Protein AF-A0A8J7DK62-F1 (afdb_monomer_lite)

Secondary structure (DSSP, 8-state):
---TTS------TT-S-----TT-------TT----SS-HHHHHHHTT--TTT---SSEEEEE-S-HHHHHT---SS--HHHHHHHHHT-SEEEEEHHHHHHHHTT-SSSS------TTS--

Radius of gyration: 23.81 Å; chains: 1; bounding box: 61×46×56 Å

Foldseek 3Di:
DDDDPDDDPDDDDCPDPPDDDPPPPPDPPCPPPVPVVDPPVRVVVVVQAAPPPRDNPAKDKQFDDDLVLLVPDPDPDRQPVSVVCNVVVDRIGIHHPVVSVCVVQVNRPDDDPPPPPPVVPD

Structure (mmCIF, N/CA/C/O backbone):
data_AF-A0A8J7DK62-F1
#
_entry.id   AF-A0A8J7DK62-F1
#
loop_
_atom_site.group_PDB
_atom_site.id
_atom_site.type_symbol
_atom_site.label_atom_id
_atom_site.label_alt_id
_atom_site.label_comp_id
_atom_site.label_asym_id
_atom_site.label_entity_id
_atom_site.label_seq_id
_atom_site.pdbx_PDB_ins_code
_atom_site.Cartn_x
_atom_site.Cartn_y
_atom_site.Cartn_z
_atom_site.occupancy
_atom_site.B_iso_or_equiv
_atom_site.auth_seq_id
_atom_site.auth_comp_id
_atom_site.auth_asym_id
_atom_site.auth_atom_id
_atom_site.pdbx_PDB_model_num
ATOM 1 N N . MET A 1 1 ? 39.352 14.414 -15.076 1.00 48.38 1 MET A N 1
ATOM 2 C CA . MET A 1 1 ? 39.747 14.546 -13.660 1.00 48.38 1 MET A CA 1
ATOM 3 C C . MET A 1 1 ? 40.348 13.211 -13.277 1.00 48.38 1 MET A C 1
ATOM 5 O O . MET A 1 1 ? 39.612 12.240 -13.131 1.00 48.38 1 MET A O 1
ATOM 9 N N . GLU A 1 2 ? 41.671 13.121 -13.336 1.00 58.59 2 GLU A N 1
ATOM 10 C CA . GLU A 1 2 ? 42.403 11.873 -13.106 1.00 58.59 2 GLU A CA 1
ATOM 11 C C . GLU A 1 2 ? 42.496 11.612 -11.595 1.00 58.59 2 GLU A C 1
ATOM 13 O O . GLU A 1 2 ? 42.494 12.555 -10.805 1.00 58.59 2 GLU A O 1
ATOM 18 N N . ARG A 1 3 ? 42.431 10.338 -11.191 1.00 61.44 3 ARG A N 1
ATOM 19 C CA . ARG A 1 3 ? 42.473 9.907 -9.785 1.00 61.44 3 ARG A CA 1
ATOM 20 C C . ARG A 1 3 ? 43.847 9.289 -9.539 1.00 61.44 3 ARG A C 1
ATOM 22 O O . ARG A 1 3 ? 44.156 8.298 -10.192 1.00 61.44 3 ARG A O 1
ATOM 29 N N . ASP A 1 4 ? 44.606 9.838 -8.595 1.00 61.06 4 ASP A N 1
ATOM 30 C CA . ASP A 1 4 ? 46.057 9.618 -8.472 1.00 61.06 4 ASP A CA 1
ATOM 31 C C . ASP A 1 4 ? 46.524 8.194 -8.111 1.00 61.06 4 ASP A C 1
ATOM 33 O O . ASP A 1 4 ? 47.703 7.910 -8.255 1.00 61.06 4 ASP A O 1
ATOM 37 N N . ASP A 1 5 ? 45.641 7.252 -7.754 1.00 66.25 5 ASP A N 1
ATOM 38 C CA . ASP A 1 5 ? 46.073 5.910 -7.308 1.00 66.25 5 ASP A CA 1
ATOM 39 C C . ASP A 1 5 ? 45.270 4.734 -7.895 1.00 66.25 5 ASP A C 1
ATOM 41 O O . ASP A 1 5 ? 45.400 3.593 -7.452 1.00 66.25 5 ASP A O 1
ATOM 45 N N . ASN A 1 6 ? 44.397 4.967 -8.883 1.00 70.06 6 ASN A N 1
ATOM 46 C CA . ASN A 1 6 ? 43.587 3.899 -9.483 1.00 70.06 6 ASN A CA 1
ATOM 47 C C . ASN A 1 6 ? 43.574 3.973 -11.006 1.00 70.06 6 ASN A C 1
ATOM 49 O O . ASN A 1 6 ? 43.541 5.056 -11.586 1.00 70.06 6 ASN A O 1
ATOM 53 N N . LYS A 1 7 ? 43.529 2.798 -11.656 1.00 72.31 7 LYS A N 1
ATOM 54 C CA . LYS A 1 7 ? 43.403 2.698 -13.117 1.00 72.31 7 LYS A CA 1
ATOM 55 C C . LYS A 1 7 ? 42.241 3.585 -13.596 1.00 72.31 7 LYS A C 1
ATOM 57 O O . LYS A 1 7 ? 41.164 3.535 -12.989 1.00 72.31 7 LYS A O 1
ATOM 62 N N . PRO A 1 8 ? 42.433 4.381 -14.662 1.00 75.38 8 PRO A N 1
ATOM 63 C CA . PRO A 1 8 ? 41.403 5.288 -15.142 1.00 75.38 8 PRO A CA 1
ATOM 64 C C . PRO A 1 8 ? 40.142 4.509 -15.536 1.00 75.38 8 PRO A C 1
ATOM 66 O O . PRO A 1 8 ? 40.214 3.437 -16.138 1.00 75.38 8 PRO A O 1
ATOM 69 N N . LEU A 1 9 ? 38.973 5.056 -15.193 1.00 74.81 9 LEU A N 1
ATOM 70 C CA . LEU A 1 9 ? 37.678 4.526 -15.619 1.00 74.81 9 LEU A CA 1
ATOM 71 C C . LEU A 1 9 ? 37.495 4.824 -17.110 1.00 74.81 9 LEU A C 1
ATOM 73 O O . LEU A 1 9 ? 36.984 5.876 -17.490 1.00 74.81 9 LEU A O 1
ATOM 77 N N . VAL A 1 10 ? 37.944 3.898 -17.953 1.00 73.62 10 VAL A N 1
ATOM 78 C CA . VAL A 1 10 ? 37.752 3.962 -19.403 1.00 73.62 10 VAL A CA 1
ATOM 79 C C . VAL A 1 10 ? 36.421 3.297 -19.743 1.00 73.62 10 VAL A C 1
ATOM 81 O O . VAL A 1 10 ? 36.217 2.117 -19.466 1.00 73.62 10 VAL A O 1
ATOM 84 N N . THR A 1 11 ? 35.503 4.053 -20.345 1.00 59.56 11 THR A N 1
ATOM 85 C CA . THR A 1 11 ? 34.308 3.498 -20.990 1.00 59.56 11 THR A CA 1
ATOM 86 C C . THR A 1 11 ? 34.536 3.471 -22.498 1.00 59.56 11 THR A C 1
ATOM 88 O O . THR A 1 11 ? 34.890 4.485 -23.098 1.00 59.56 11 THR A O 1
ATOM 91 N N . HIS A 1 12 ? 34.375 2.305 -23.122 1.00 65.75 12 HIS A N 1
ATOM 92 C CA . HIS A 1 12 ? 34.473 2.166 -24.573 1.00 65.75 12 HIS A CA 1
ATOM 93 C C . HIS A 1 12 ? 33.089 2.367 -25.192 1.00 65.75 12 HIS A C 1
ATOM 95 O O . HIS A 1 12 ? 32.261 1.456 -25.208 1.00 65.75 12 HIS A O 1
ATOM 101 N N . PHE A 1 13 ? 32.837 3.554 -25.742 1.00 59.03 13 PHE A N 1
ATOM 102 C CA . PHE A 1 13 ? 31.697 3.748 -26.633 1.00 59.03 13 PHE A CA 1
ATOM 103 C C . PHE A 1 13 ? 31.983 3.039 -27.964 1.00 59.03 13 PHE A C 1
ATOM 105 O O . PHE A 1 13 ? 32.975 3.331 -28.623 1.00 59.03 13 PHE A O 1
ATOM 112 N N . GLY A 1 14 ? 31.134 2.079 -28.343 1.00 63.97 14 GLY A N 1
ATOM 113 C CA . GLY A 1 14 ? 31.280 1.326 -29.597 1.00 63.97 14 GLY A CA 1
ATOM 114 C C . GLY A 1 14 ? 32.165 0.073 -29.527 1.00 63.97 14 GLY A C 1
ATOM 115 O O . GLY A 1 14 ? 32.486 -0.489 -30.569 1.00 63.97 14 GLY A O 1
ATOM 116 N N . GLY A 1 15 ? 32.531 -0.404 -28.328 1.00 61.12 15 GLY A N 1
ATOM 117 C CA . GLY A 1 15 ? 33.340 -1.626 -28.154 1.00 61.12 15 GLY A CA 1
ATOM 118 C C . GLY A 1 15 ? 32.661 -2.922 -28.626 1.00 61.12 15 GLY A C 1
ATOM 119 O O . GLY A 1 15 ? 33.332 -3.916 -28.885 1.00 61.12 15 GLY A O 1
ATOM 120 N N . VAL A 1 16 ? 31.337 -2.907 -28.792 1.00 61.94 16 VAL A N 1
ATOM 121 C CA . VAL A 1 16 ? 30.593 -3.981 -29.454 1.00 61.94 16 VAL A CA 1
ATOM 122 C C . VAL A 1 16 ? 30.303 -3.524 -30.877 1.00 61.94 16 VAL A C 1
ATOM 124 O O . VAL A 1 16 ? 29.382 -2.741 -31.109 1.00 61.94 16 VAL A O 1
ATOM 127 N N . CYS A 1 17 ? 31.087 -3.995 -31.847 1.00 58.44 17 CYS A N 1
ATOM 128 C CA . CYS A 1 17 ? 30.740 -3.800 -33.249 1.00 58.44 17 CYS A CA 1
ATOM 129 C C . CYS A 1 17 ? 29.416 -4.525 -33.521 1.00 58.44 17 CYS A C 1
ATOM 131 O O . CYS A 1 17 ? 29.384 -5.756 -33.556 1.00 58.44 17 CYS A O 1
ATOM 133 N N . LEU A 1 18 ? 28.331 -3.775 -33.734 1.00 67.56 18 LEU A N 1
ATOM 134 C CA . LEU A 1 18 ? 27.043 -4.298 -34.196 1.00 67.56 18 LEU A CA 1
ATOM 135 C C . LEU A 1 18 ? 27.176 -4.737 -35.661 1.00 67.56 18 LEU A C 1
ATOM 137 O O . LEU A 1 18 ? 26.673 -4.095 -36.581 1.00 67.56 18 LEU A O 1
ATOM 141 N N . ARG A 1 19 ? 27.928 -5.812 -35.902 1.00 68.69 19 ARG A N 1
ATOM 142 C CA . ARG A 1 19 ? 28.037 -6.427 -37.221 1.00 68.69 19 ARG A CA 1
ATOM 143 C C . ARG A 1 19 ? 26.750 -7.215 -37.441 1.00 68.69 19 ARG A C 1
ATOM 145 O O . ARG A 1 19 ? 26.470 -8.158 -36.704 1.00 68.69 19 ARG A O 1
ATOM 152 N N . TRP A 1 20 ? 25.947 -6.797 -38.413 1.00 70.56 20 TRP A N 1
ATOM 153 C CA . TRP A 1 20 ? 24.676 -7.451 -38.707 1.00 70.56 20 TRP A CA 1
ATOM 154 C C . TRP A 1 20 ? 24.919 -8.908 -39.117 1.00 70.56 20 TRP A C 1
ATOM 156 O O . TRP A 1 20 ? 25.523 -9.182 -40.154 1.00 70.56 20 TRP A O 1
ATOM 166 N N . ASN A 1 21 ? 24.477 -9.846 -38.278 1.00 74.00 21 ASN A N 1
ATOM 167 C CA . ASN A 1 21 ? 24.540 -11.269 -38.570 1.00 74.00 21 ASN A CA 1
ATOM 168 C C . ASN A 1 21 ? 23.186 -11.717 -39.125 1.00 74.00 21 ASN A C 1
ATOM 170 O O . ASN A 1 21 ? 22.252 -11.967 -38.367 1.00 74.00 21 ASN A O 1
ATOM 174 N N . LYS A 1 22 ? 23.095 -11.833 -40.454 1.00 75.75 22 LYS A N 1
ATOM 175 C CA . LYS A 1 22 ? 21.887 -12.272 -41.175 1.00 75.75 22 LYS A CA 1
ATOM 176 C C . LYS A 1 22 ? 21.366 -13.645 -40.715 1.00 75.75 22 LYS A C 1
ATOM 178 O O . LYS A 1 22 ? 20.202 -13.957 -40.933 1.00 75.75 22 LYS A O 1
ATOM 183 N N . TRP A 1 23 ? 22.222 -14.449 -40.084 1.00 78.25 23 TRP A N 1
ATOM 184 C CA . TRP A 1 23 ? 21.943 -15.827 -39.677 1.00 78.25 23 TRP A CA 1
ATOM 185 C C . TRP A 1 23 ? 21.759 -15.990 -38.168 1.00 78.25 23 TRP A C 1
ATOM 187 O O . TRP A 1 23 ? 21.683 -17.122 -37.685 1.00 78.25 23 TRP A O 1
ATOM 197 N N . VAL A 1 24 ? 21.704 -14.890 -37.405 1.00 78.19 24 VAL A N 1
ATOM 198 C CA . VAL A 1 24 ? 21.269 -14.961 -36.007 1.00 78.19 24 VAL A CA 1
ATOM 199 C C . VAL A 1 24 ? 19.859 -15.542 -35.999 1.00 78.19 24 VAL A C 1
ATOM 201 O O . VAL A 1 24 ? 18.930 -14.971 -36.568 1.00 78.19 24 VAL A O 1
ATOM 204 N N . LYS A 1 25 ? 19.709 -16.714 -35.378 1.00 74.56 25 LYS A N 1
ATOM 205 C CA . LYS A 1 25 ? 18.395 -17.261 -35.058 1.00 74.56 25 LYS A CA 1
ATOM 206 C C . LYS A 1 25 ? 17.807 -16.367 -33.973 1.00 74.56 25 LYS A C 1
ATOM 208 O O . LYS A 1 25 ? 18.193 -16.473 -32.813 1.00 74.56 25 LYS A O 1
ATOM 213 N N . ILE A 1 26 ? 16.947 -15.441 -34.384 1.00 71.19 26 ILE A N 1
ATOM 214 C CA . ILE A 1 26 ? 16.084 -14.698 -33.474 1.00 71.19 26 ILE A CA 1
ATOM 215 C C . ILE A 1 26 ? 15.063 -15.719 -32.985 1.00 71.19 26 ILE A C 1
ATOM 217 O O . ILE A 1 26 ? 14.167 -16.112 -33.727 1.00 71.19 26 ILE A O 1
ATOM 221 N N . ASP A 1 27 ? 15.289 -16.245 -31.787 1.00 70.62 27 ASP A N 1
ATOM 222 C CA . ASP A 1 27 ? 14.315 -17.095 -31.125 1.00 70.62 27 ASP A CA 1
ATOM 223 C C . ASP A 1 27 ? 13.357 -16.188 -30.353 1.00 70.62 27 ASP A C 1
ATOM 225 O O . ASP A 1 27 ? 13.659 -15.731 -29.251 1.00 70.62 27 ASP A O 1
ATOM 229 N N . ASP A 1 28 ? 12.214 -15.885 -30.968 1.00 68.50 28 ASP A N 1
ATOM 230 C CA . ASP A 1 28 ? 11.113 -15.167 -30.314 1.00 68.50 28 ASP A CA 1
ATOM 231 C C . ASP A 1 28 ? 10.371 -16.057 -29.308 1.00 68.50 28 ASP A C 1
ATOM 233 O O . ASP A 1 28 ? 9.448 -15.604 -28.621 1.00 68.50 28 ASP A O 1
ATOM 237 N N . ASN A 1 29 ? 10.766 -17.330 -29.192 1.00 65.81 29 ASN A N 1
ATOM 238 C CA . ASN A 1 29 ? 10.315 -18.178 -28.114 1.00 65.81 29 ASN A CA 1
ATOM 239 C C . ASN A 1 29 ? 10.962 -17.683 -26.818 1.00 65.81 29 ASN A C 1
ATOM 241 O O . ASN A 1 29 ? 12.047 -18.101 -26.414 1.00 65.81 29 ASN A O 1
ATOM 245 N N . LEU A 1 30 ? 10.261 -16.761 -26.157 1.00 60.31 30 LEU A N 1
ATOM 246 C CA . LEU A 1 30 ? 10.427 -16.409 -24.754 1.00 60.31 30 LEU A CA 1
ATOM 247 C C . LEU A 1 30 ? 10.193 -17.664 -23.892 1.00 60.31 30 LEU A C 1
ATOM 249 O O . LEU A 1 30 ? 9.237 -17.744 -23.124 1.00 60.31 30 LEU A O 1
ATOM 253 N N . ALA A 1 31 ? 11.091 -18.648 -23.967 1.00 55.50 31 ALA A N 1
ATOM 254 C CA . ALA A 1 31 ? 11.144 -19.797 -23.065 1.00 55.50 31 ALA A CA 1
ATOM 255 C C . ALA A 1 31 ? 11.382 -19.361 -21.604 1.00 55.50 31 ALA A C 1
ATOM 257 O O . ALA A 1 31 ? 11.310 -20.159 -20.675 1.00 55.50 31 ALA A O 1
ATOM 258 N N . SER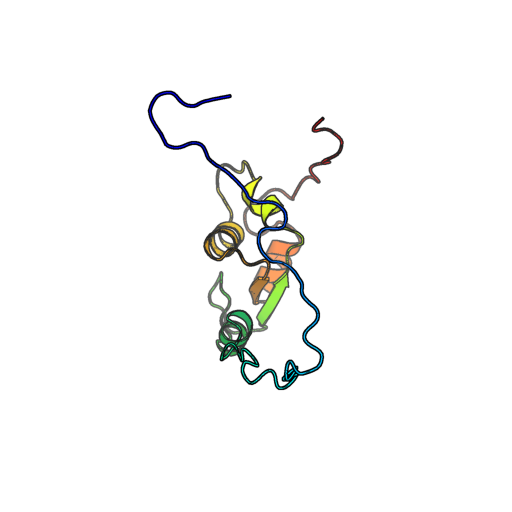 A 1 32 ? 11.599 -18.067 -21.381 1.00 58.59 32 SER A N 1
ATOM 259 C CA . SER A 1 32 ? 11.437 -17.386 -20.111 1.00 58.59 32 SER A CA 1
ATOM 260 C C . SER A 1 32 ? 10.221 -16.455 -20.143 1.00 58.59 32 SER A C 1
ATOM 262 O O . SER A 1 32 ? 10.321 -15.261 -19.863 1.00 58.59 32 SER A O 1
ATOM 264 N N . HIS A 1 33 ? 9.018 -16.979 -20.390 1.00 58.78 33 HIS A N 1
ATOM 265 C CA . HIS A 1 33 ? 7.858 -16.404 -19.716 1.00 58.78 33 HIS A CA 1
ATOM 266 C C . HIS A 1 33 ? 8.189 -16.511 -18.226 1.00 58.78 33 HIS A C 1
ATOM 268 O O . HIS A 1 33 ? 8.062 -17.580 -17.632 1.00 58.78 33 HIS A O 1
ATOM 274 N N . ILE A 1 34 ? 8.723 -15.430 -17.642 1.00 59.34 34 ILE A N 1
ATOM 275 C CA . ILE A 1 34 ? 8.996 -15.325 -16.211 1.00 59.34 34 ILE A CA 1
ATOM 276 C C . ILE A 1 34 ? 7.622 -15.329 -15.552 1.00 59.34 34 ILE A C 1
ATOM 278 O O . ILE A 1 34 ? 7.042 -14.290 -15.231 1.00 59.34 34 ILE A O 1
ATOM 282 N N . TRP A 1 35 ? 7.054 -16.520 -15.408 1.00 55.91 35 TRP A N 1
ATOM 283 C CA . TRP A 1 35 ? 5.853 -16.748 -14.649 1.00 55.91 35 TRP A CA 1
ATOM 284 C C . TRP A 1 35 ? 6.286 -16.638 -13.201 1.00 55.91 35 TRP A C 1
ATOM 286 O O . TRP A 1 35 ? 6.662 -17.611 -12.553 1.00 55.91 35 TRP A O 1
ATOM 296 N N . ASN A 1 36 ? 6.321 -15.405 -12.704 1.00 60.72 36 ASN A N 1
ATOM 297 C CA . ASN A 1 36 ? 6.515 -15.161 -11.290 1.00 60.72 36 ASN A CA 1
ATOM 298 C C . ASN A 1 36 ? 5.352 -15.889 -10.597 1.00 60.72 36 ASN A C 1
ATOM 300 O O . ASN A 1 36 ? 4.201 -15.477 -10.745 1.00 60.72 36 ASN A O 1
ATOM 304 N N . GLY A 1 37 ? 5.644 -17.028 -9.955 1.00 58.50 37 GLY A N 1
ATOM 305 C CA . GLY A 1 37 ? 4.706 -18.131 -9.668 1.00 58.50 37 GLY A CA 1
ATOM 306 C C . GLY A 1 37 ? 3.463 -17.790 -8.841 1.00 58.50 37 GLY A C 1
ATOM 307 O O . GLY A 1 37 ? 2.604 -18.640 -8.637 1.00 58.50 37 GLY A O 1
ATOM 308 N N . ARG A 1 38 ? 3.358 -16.552 -8.375 1.00 56.47 38 ARG A N 1
ATOM 309 C CA . ARG A 1 38 ? 2.157 -15.741 -8.160 1.00 56.47 38 ARG A CA 1
ATOM 310 C C . ARG A 1 38 ? 2.688 -14.358 -7.799 1.00 56.47 38 ARG A C 1
ATOM 312 O O . ARG A 1 38 ? 3.669 -14.254 -7.064 1.00 56.47 38 ARG A O 1
ATOM 319 N N . SER A 1 39 ? 2.077 -13.283 -8.289 1.00 75.12 39 SER A N 1
ATOM 320 C CA . SER A 1 39 ? 2.456 -11.965 -7.782 1.00 75.12 39 SER A CA 1
ATOM 321 C C . SER A 1 39 ? 2.127 -11.906 -6.282 1.00 75.12 39 SER A C 1
ATOM 323 O O . SER A 1 39 ? 1.077 -12.375 -5.843 1.00 75.12 39 SER A O 1
ATOM 325 N N . GLU A 1 40 ? 3.031 -11.341 -5.482 1.00 76.94 40 GLU A N 1
ATOM 326 C CA . GLU A 1 40 ? 2.888 -11.142 -4.027 1.00 76.94 40 GLU A CA 1
ATOM 327 C C . GLU A 1 40 ? 1.506 -10.567 -3.639 1.00 76.94 40 GLU A C 1
ATOM 329 O O . GLU A 1 40 ? 0.948 -10.876 -2.587 1.00 76.94 40 GLU A O 1
ATOM 334 N N . VAL A 1 41 ? 0.929 -9.738 -4.516 1.00 80.44 41 VAL A N 1
ATOM 335 C CA . VAL A 1 41 ? -0.410 -9.153 -4.367 1.00 80.44 41 VAL A CA 1
ATOM 336 C C . VAL A 1 41 ? -1.507 -10.211 -4.482 1.00 80.44 41 VAL A C 1
ATOM 338 O O . VAL A 1 41 ? -2.389 -10.246 -3.629 1.00 80.44 41 VAL A O 1
ATOM 341 N N . VAL A 1 42 ? -1.441 -11.090 -5.486 1.00 82.50 42 VAL A N 1
ATOM 342 C CA . VAL A 1 42 ? -2.420 -12.172 -5.681 1.00 82.50 42 VAL A CA 1
ATOM 343 C C . VAL A 1 42 ? -2.403 -13.128 -4.492 1.00 82.50 42 VAL A C 1
ATOM 345 O O . VAL A 1 42 ? -3.462 -13.474 -3.983 1.00 82.50 42 VAL A O 1
ATOM 348 N N . GLN A 1 43 ? -1.223 -13.493 -3.979 1.00 82.50 43 GLN A N 1
ATOM 349 C CA . GLN A 1 43 ? -1.126 -14.351 -2.788 1.00 82.50 43 GLN A CA 1
ATOM 350 C C . GLN A 1 43 ? -1.789 -13.719 -1.559 1.00 82.50 43 GLN A C 1
ATOM 352 O O . GLN A 1 43 ? -2.461 -14.405 -0.798 1.00 82.50 43 GLN A O 1
ATOM 357 N N . ARG A 1 44 ? -1.638 -12.404 -1.368 1.00 80.38 44 ARG A N 1
ATOM 358 C CA . ARG A 1 44 ? -2.256 -11.693 -0.239 1.00 80.38 44 ARG A CA 1
ATOM 359 C C . ARG A 1 44 ? -3.752 -11.492 -0.398 1.00 80.38 44 ARG A C 1
ATOM 361 O O . ARG A 1 44 ? -4.462 -11.510 0.600 1.00 80.38 44 ARG A O 1
ATOM 368 N N . LEU A 1 45 ? -4.216 -11.299 -1.628 1.00 84.44 45 LEU A N 1
ATOM 369 C CA . LEU A 1 45 ? -5.642 -11.244 -1.912 1.00 84.44 45 LEU A CA 1
ATOM 370 C C . LEU A 1 45 ? -6.292 -12.603 -1.614 1.00 84.44 45 LEU A C 1
ATOM 372 O O . LEU A 1 45 ? -7.313 -12.659 -0.938 1.00 84.44 45 LEU A O 1
ATOM 376 N N . LEU A 1 46 ? -5.640 -13.696 -2.025 1.00 84.62 46 LEU A N 1
ATOM 377 C CA . LEU A 1 46 ? -6.068 -15.063 -1.713 1.00 84.62 46 LEU A CA 1
ATOM 378 C C . LEU A 1 46 ? -5.995 -15.388 -0.217 1.00 84.62 46 LEU A C 1
ATOM 380 O O . LEU A 1 46 ? -6.802 -16.172 0.265 1.00 84.62 46 LEU A O 1
ATOM 384 N N . ALA A 1 47 ? -5.071 -14.772 0.525 1.00 83.19 47 ALA A N 1
ATOM 385 C CA . ALA A 1 47 ? -4.983 -14.934 1.975 1.00 83.19 47 ALA A CA 1
ATOM 386 C C . ALA A 1 47 ? -6.182 -14.335 2.731 1.00 83.19 47 ALA A C 1
ATOM 388 O O . ALA A 1 47 ? -6.294 -14.578 3.929 1.00 83.19 47 ALA A O 1
ATOM 389 N N . GLN A 1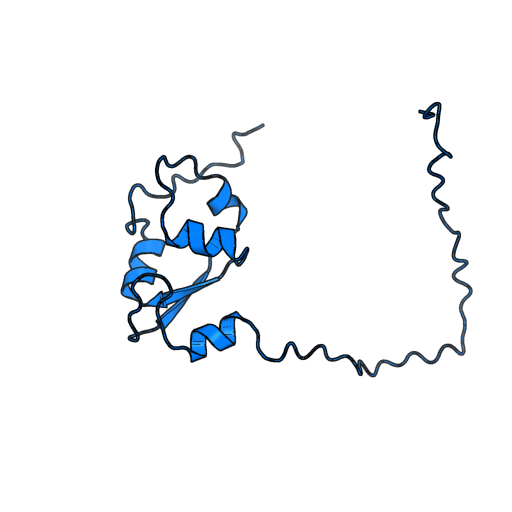 48 ? -7.028 -13.535 2.061 1.00 83.44 48 GLN A N 1
ATOM 390 C CA . GLN A 1 48 ? -8.243 -12.928 2.611 1.00 83.44 48 GLN A CA 1
ATOM 391 C C . GLN A 1 48 ? -8.056 -12.375 4.031 1.00 83.44 48 GLN A C 1
ATOM 393 O O . GLN A 1 48 ? -8.881 -12.576 4.915 1.00 83.44 48 GLN A O 1
ATOM 398 N N . LYS A 1 49 ? -6.967 -11.628 4.253 1.00 89.25 49 LYS A N 1
ATOM 399 C CA . LYS A 1 49 ? -6.708 -10.962 5.531 1.00 89.25 49 LYS A CA 1
ATOM 400 C C . LYS A 1 49 ? -6.297 -9.508 5.339 1.00 89.25 49 LYS A C 1
ATOM 402 O O . LYS A 1 49 ? -5.357 -9.205 4.601 1.00 89.25 49 LYS A O 1
ATOM 407 N N . CYS A 1 50 ? -6.959 -8.606 6.058 1.00 89.69 50 CYS A N 1
ATOM 408 C CA . CYS A 1 50 ? -6.590 -7.198 6.114 1.00 89.69 50 CYS A CA 1
ATOM 409 C C . CYS A 1 50 ? -5.181 -7.045 6.699 1.00 89.69 50 CYS A C 1
ATOM 411 O O . CYS A 1 50 ? -4.895 -7.497 7.809 1.00 89.69 50 CYS A O 1
ATOM 413 N N . ALA A 1 51 ? -4.298 -6.351 5.980 1.00 86.81 51 ALA A N 1
ATOM 414 C CA . ALA A 1 51 ? -2.9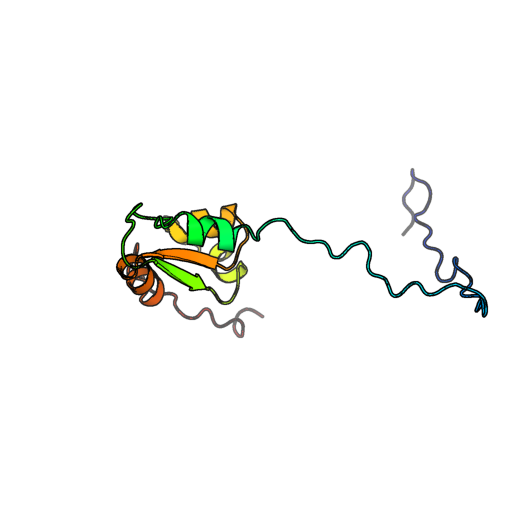25 -6.139 6.422 1.00 86.81 51 ALA A CA 1
ATOM 415 C C . ALA A 1 51 ? -2.809 -5.204 7.635 1.00 86.81 51 ALA A C 1
ATOM 417 O O . ALA A 1 51 ? -1.717 -5.114 8.184 1.00 86.81 51 ALA A O 1
ATOM 418 N N . LEU A 1 52 ? -3.875 -4.501 8.029 1.00 87.06 52 LEU A N 1
ATOM 419 C CA . LEU A 1 52 ? -3.896 -3.554 9.147 1.00 87.06 52 LEU A CA 1
ATOM 420 C C . LEU A 1 52 ? -4.556 -4.176 10.377 1.00 87.06 52 LEU A C 1
ATOM 422 O O . LEU A 1 52 ? -3.853 -4.604 11.282 1.00 87.06 52 LEU A O 1
ATOM 426 N N . CYS A 1 53 ? -5.881 -4.321 10.358 1.00 87.06 53 CYS A N 1
ATOM 427 C CA . CYS A 1 53 ? -6.653 -4.840 11.488 1.00 87.06 53 CYS A CA 1
ATOM 428 C C . CYS A 1 53 ? -6.776 -6.372 11.536 1.00 87.06 53 CYS A C 1
ATOM 430 O O . CYS A 1 53 ? -7.288 -6.908 12.510 1.00 87.06 53 CYS A O 1
ATOM 432 N N . GLY A 1 54 ? -6.359 -7.096 10.491 1.00 85.50 54 GLY A N 1
ATOM 433 C CA . GLY A 1 54 ? -6.466 -8.557 10.447 1.00 85.50 54 GLY A CA 1
ATOM 434 C C . GLY A 1 54 ? -7.861 -9.120 10.154 1.00 85.50 54 GLY A C 1
ATOM 435 O O . GLY A 1 54 ? -7.987 -10.339 10.111 1.00 85.50 54 GLY A O 1
ATOM 436 N N . ALA A 1 55 ? -8.869 -8.274 9.917 1.00 89.06 55 ALA A N 1
ATOM 437 C CA . ALA A 1 55 ? -10.212 -8.702 9.518 1.00 89.06 55 ALA A CA 1
ATOM 438 C C . ALA A 1 55 ? -10.203 -9.485 8.193 1.00 89.06 55 ALA A C 1
ATOM 440 O O . ALA A 1 55 ? -9.408 -9.183 7.297 1.00 89.06 55 ALA A O 1
ATOM 441 N N . THR A 1 56 ? -11.102 -10.457 8.073 1.00 90.06 56 THR A N 1
ATOM 442 C CA . THR A 1 56 ? -11.269 -11.317 6.887 1.00 90.06 56 THR A CA 1
ATOM 443 C C . THR A 1 56 ? -12.370 -10.840 5.942 1.00 90.06 56 THR A C 1
ATOM 445 O O . THR A 1 56 ? -12.438 -11.279 4.798 1.00 90.06 56 THR A O 1
ATOM 448 N N . ASP A 1 57 ? -13.205 -9.904 6.391 1.00 86.38 57 ASP A N 1
ATOM 449 C CA . ASP A 1 57 ? -14.397 -9.489 5.657 1.00 86.38 57 ASP A CA 1
ATOM 450 C C . ASP A 1 57 ? -14.110 -8.342 4.678 1.00 86.38 57 ASP A C 1
ATOM 452 O O . ASP A 1 57 ? -13.375 -7.399 4.995 1.00 86.38 57 ASP A O 1
ATOM 456 N N . ASN A 1 58 ? -14.751 -8.403 3.503 1.00 87.06 58 ASN A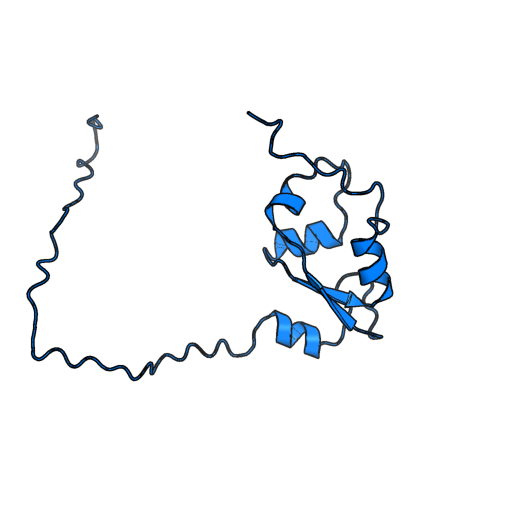 N 1
ATOM 457 C CA . ASN A 1 58 ? -14.778 -7.362 2.463 1.00 87.06 58 ASN A CA 1
ATOM 458 C C . ASN A 1 58 ? -13.403 -6.747 2.167 1.00 87.06 58 ASN A C 1
ATOM 460 O O . ASN A 1 58 ? -13.124 -5.592 2.508 1.00 87.06 58 ASN A O 1
ATOM 464 N N . ILE A 1 59 ? -12.536 -7.547 1.549 1.00 90.69 59 ILE A N 1
ATOM 465 C CA . ILE A 1 59 ? -11.140 -7.196 1.304 1.00 90.69 59 ILE A CA 1
ATOM 466 C C . ILE A 1 59 ? -10.953 -6.574 -0.073 1.00 90.69 59 ILE A C 1
ATOM 468 O O . ILE A 1 59 ? -11.316 -7.142 -1.099 1.00 90.69 59 ILE A O 1
ATOM 472 N N . GLU A 1 60 ? -10.303 -5.418 -0.071 1.00 90.88 60 GLU A N 1
ATOM 473 C CA . GLU A 1 60 ? -10.062 -4.567 -1.223 1.00 90.88 60 GLU A CA 1
ATOM 474 C C . GLU A 1 60 ? -8.570 -4.216 -1.321 1.00 90.88 60 GLU A C 1
ATOM 476 O O . GLU A 1 60 ? -7.814 -4.227 -0.340 1.00 90.88 60 GLU A O 1
ATOM 481 N N . VAL A 1 61 ? -8.117 -3.895 -2.532 1.00 91.00 61 VAL A N 1
ATOM 482 C CA . VAL A 1 61 ? -6.744 -3.442 -2.769 1.00 91.00 61 VAL A CA 1
ATOM 483 C C . VAL A 1 61 ? -6.720 -1.919 -2.769 1.00 91.00 61 VAL A C 1
ATOM 485 O O . VAL A 1 61 ? -7.145 -1.282 -3.728 1.00 91.00 61 VAL A O 1
ATOM 488 N N . HIS A 1 62 ? -6.150 -1.332 -1.721 1.00 89.19 62 HIS A N 1
ATOM 489 C CA . HIS A 1 62 ? -5.845 0.090 -1.687 1.00 89.19 62 HIS A CA 1
ATOM 490 C C . HIS A 1 62 ? -4.611 0.389 -2.550 1.00 89.19 62 HIS A C 1
ATOM 492 O O . HIS A 1 62 ? -3.552 -0.214 -2.345 1.00 89.19 62 HIS A O 1
ATOM 498 N N . HIS A 1 63 ? -4.718 1.331 -3.490 1.00 89.62 63 HIS A N 1
ATOM 499 C CA . HIS A 1 63 ? -3.618 1.742 -4.367 1.00 89.62 63 HIS A CA 1
ATOM 500 C C . HIS A 1 63 ? -3.282 3.230 -4.179 1.00 89.62 63 HIS A C 1
ATOM 502 O O . HIS A 1 63 ? -4.136 4.096 -4.340 1.00 89.62 63 HIS A O 1
ATOM 508 N N . ILE A 1 64 ? -2.002 3.549 -3.958 1.00 85.62 64 ILE A N 1
ATOM 509 C CA . ILE A 1 64 ? -1.506 4.937 -3.856 1.00 85.62 64 ILE A CA 1
ATOM 510 C C . ILE A 1 64 ? -0.891 5.434 -5.170 1.00 85.62 64 ILE A C 1
ATOM 512 O O . ILE A 1 64 ? -0.344 4.657 -5.951 1.00 85.62 64 ILE A O 1
ATOM 516 N N . ARG A 1 65 ? -0.844 6.747 -5.402 1.00 84.38 65 ARG A N 1
ATOM 517 C CA . ARG A 1 65 ? -0.240 7.301 -6.629 1.00 84.38 65 ARG A CA 1
ATOM 518 C C . ARG A 1 65 ? 1.280 7.058 -6.710 1.00 84.38 65 ARG A C 1
ATOM 520 O O . ARG A 1 65 ? 1.783 6.521 -7.709 1.00 84.38 65 ARG A O 1
ATOM 527 N N . LYS A 1 66 ? 2.031 7.458 -5.675 1.00 83.88 66 LYS A N 1
ATOM 528 C CA . LYS A 1 66 ? 3.504 7.396 -5.642 1.00 83.88 66 LYS A CA 1
ATOM 529 C C . LYS A 1 66 ? 4.011 6.970 -4.260 1.00 83.88 66 LYS A C 1
ATOM 531 O O . LYS A 1 66 ? 3.484 7.393 -3.243 1.00 83.88 66 LYS A O 1
ATOM 536 N N . LEU A 1 67 ? 5.087 6.177 -4.231 1.00 83.94 67 LEU A N 1
ATOM 537 C CA . LEU A 1 67 ? 5.777 5.784 -2.988 1.00 83.94 67 LEU A CA 1
ATOM 538 C C . LEU A 1 67 ? 6.523 6.948 -2.324 1.00 83.94 67 LEU A C 1
ATOM 540 O O . LEU A 1 67 ? 6.744 6.928 -1.117 1.00 83.94 67 LEU A O 1
ATOM 544 N N . ALA A 1 68 ? 6.931 7.949 -3.109 1.00 78.94 68 ALA A N 1
ATOM 545 C CA . ALA A 1 68 ? 7.608 9.136 -2.597 1.00 78.94 68 ALA A CA 1
ATOM 546 C C . ALA A 1 68 ? 6.713 9.921 -1.626 1.00 78.94 68 ALA A C 1
ATOM 548 O O . ALA A 1 68 ? 7.209 10.414 -0.618 1.00 78.94 68 ALA A O 1
ATOM 549 N N . ASP A 1 69 ? 5.404 9.952 -1.889 1.00 74.00 69 ASP A N 1
ATOM 550 C CA . ASP A 1 69 ? 4.418 10.665 -1.076 1.00 74.00 69 ASP A CA 1
ATOM 551 C C . ASP A 1 69 ? 4.397 10.104 0.359 1.00 74.00 69 ASP A C 1
ATOM 553 O O . ASP A 1 69 ? 4.378 10.869 1.312 1.00 74.00 69 ASP A O 1
ATOM 557 N N . ILE A 1 70 ? 4.548 8.782 0.522 1.00 76.00 70 ILE A N 1
ATOM 558 C CA . ILE A 1 70 ? 4.667 8.107 1.829 1.00 76.00 70 ILE A CA 1
ATOM 559 C C . ILE A 1 70 ? 5.976 8.457 2.549 1.00 76.00 70 ILE A C 1
ATOM 561 O O . ILE A 1 70 ? 5.998 8.632 3.766 1.00 76.00 70 ILE A O 1
ATOM 565 N N . LYS A 1 71 ? 7.092 8.541 1.815 1.00 68.62 71 LYS A N 1
ATOM 566 C CA . LYS A 1 71 ? 8.416 8.805 2.404 1.00 68.62 71 LYS A CA 1
ATOM 567 C C . LYS A 1 71 ? 8.579 10.258 2.852 1.00 68.62 71 LYS A C 1
ATOM 569 O O . LYS A 1 71 ? 9.309 10.508 3.809 1.00 68.62 71 LYS A O 1
ATOM 574 N N . LEU A 1 72 ? 7.911 11.188 2.168 1.00 64.12 72 LEU A N 1
ATOM 575 C CA . LEU A 1 72 ? 8.024 12.630 2.397 1.00 64.12 72 LEU A CA 1
ATOM 576 C C . LEU A 1 72 ? 7.321 13.098 3.682 1.00 64.12 72 LEU A C 1
ATOM 578 O O . LEU A 1 72 ? 7.586 14.202 4.158 1.00 64.12 72 LEU A O 1
ATOM 582 N N . HIS A 1 73 ? 6.449 12.277 4.270 1.00 62.28 73 HIS A N 1
ATOM 583 C CA . HIS A 1 73 ? 5.745 12.647 5.492 1.00 62.28 73 HIS A CA 1
ATOM 584 C C . HIS A 1 73 ? 6.693 12.886 6.670 1.00 62.28 73 HIS A C 1
ATOM 586 O O . HIS A 1 73 ? 7.266 11.945 7.223 1.00 62.28 73 HIS A O 1
ATOM 592 N N . ARG A 1 74 ? 6.768 14.153 7.105 1.00 58.59 74 ARG A N 1
ATOM 593 C CA . ARG A 1 74 ? 7.294 14.577 8.414 1.00 58.59 74 ARG A CA 1
ATOM 594 C C . ARG A 1 74 ? 6.212 14.520 9.505 1.00 58.59 74 ARG A C 1
ATOM 596 O O . ARG A 1 74 ? 6.102 15.443 10.305 1.00 58.59 74 ARG A O 1
ATOM 603 N N . CYS A 1 75 ? 5.372 13.484 9.524 1.00 60.16 75 CYS A N 1
ATOM 604 C CA . CYS A 1 75 ? 4.535 13.265 10.706 1.00 60.16 75 CYS A CA 1
ATOM 605 C C . CYS A 1 75 ? 5.403 12.724 11.844 1.00 60.16 75 CYS A C 1
ATOM 607 O O . CYS A 1 75 ? 6.279 11.889 11.607 1.00 60.16 75 CYS A O 1
ATOM 609 N N . LYS A 1 76 ? 5.143 13.208 13.065 1.00 60.97 76 LYS A N 1
ATOM 610 C CA . LYS A 1 76 ? 5.817 12.762 14.294 1.00 60.97 76 LYS A CA 1
ATOM 611 C C . LYS A 1 76 ? 5.631 11.255 14.507 1.00 60.97 76 LYS A C 1
ATOM 613 O O . LYS A 1 76 ? 6.566 10.580 14.919 1.00 60.97 76 LYS A O 1
ATOM 618 N N . GLU A 1 77 ? 4.466 10.738 14.120 1.00 71.12 77 GLU A N 1
ATOM 619 C CA . GLU A 1 77 ? 4.141 9.314 14.098 1.00 71.12 77 GLU A CA 1
ATOM 620 C C . GLU A 1 77 ? 3.705 8.908 12.689 1.00 71.12 77 GLU A C 1
ATOM 622 O O . GLU A 1 77 ? 2.849 9.545 12.071 1.00 71.12 77 GLU A O 1
ATOM 627 N N . ARG A 1 78 ? 4.348 7.876 12.133 1.00 76.69 78 ARG A N 1
ATOM 628 C CA . ARG A 1 78 ? 3.997 7.366 10.806 1.00 76.69 78 ARG A CA 1
ATOM 629 C C . ARG A 1 78 ? 2.832 6.392 10.933 1.00 76.69 78 ARG A C 1
ATOM 631 O O . ARG A 1 78 ? 2.976 5.420 11.673 1.00 76.69 78 ARG A O 1
ATOM 638 N N . PRO A 1 79 ? 1.753 6.578 10.157 1.00 82.75 79 PRO A N 1
ATOM 639 C CA . PRO A 1 79 ? 0.627 5.671 10.214 1.00 82.75 79 PRO A CA 1
ATOM 640 C C . PRO A 1 79 ? 1.022 4.258 9.792 1.00 82.75 79 PRO A C 1
ATOM 642 O O . PRO A 1 79 ? 1.863 4.076 8.899 1.00 82.75 79 PRO A O 1
ATOM 645 N N . GLU A 1 80 ? 0.398 3.241 10.385 1.00 84.44 80 GLU A N 1
ATOM 646 C CA . GLU A 1 80 ? 0.821 1.846 10.178 1.00 84.44 80 GLU A CA 1
ATOM 647 C C . GLU A 1 80 ? 0.787 1.433 8.702 1.00 84.44 80 GLU A C 1
ATOM 649 O O . GLU A 1 80 ? 1.664 0.708 8.222 1.00 84.44 80 GLU A O 1
ATOM 654 N N . TRP A 1 81 ? -0.203 1.921 7.949 1.00 85.56 81 TRP A N 1
ATOM 655 C CA . TRP A 1 81 ? -0.322 1.636 6.521 1.00 85.56 81 TRP A CA 1
ATOM 656 C C . TRP A 1 81 ? 0.871 2.180 5.725 1.00 85.56 81 TRP A C 1
ATOM 658 O O . TRP A 1 81 ? 1.377 1.481 4.843 1.00 85.56 81 TRP A O 1
ATOM 668 N N . MET A 1 82 ? 1.397 3.359 6.081 1.00 86.62 82 MET A N 1
ATOM 669 C CA . MET A 1 82 ? 2.605 3.916 5.463 1.00 86.62 82 MET A CA 1
ATOM 670 C C . MET A 1 82 ? 3.836 3.085 5.796 1.00 86.62 82 MET A C 1
ATOM 672 O O . MET A 1 82 ? 4.653 2.829 4.910 1.00 86.62 82 MET A O 1
ATOM 676 N N . VAL A 1 83 ? 3.973 2.642 7.048 1.00 85.69 83 VAL A N 1
ATOM 677 C CA . VAL A 1 83 ? 5.101 1.802 7.473 1.00 85.69 83 VAL A CA 1
ATOM 678 C C . VAL A 1 83 ? 5.099 0.491 6.686 1.00 85.69 83 VAL A C 1
ATOM 680 O O . VAL A 1 83 ? 6.117 0.134 6.087 1.00 85.69 83 VAL A O 1
ATOM 683 N N . LYS A 1 84 ? 3.941 -0.179 6.587 1.00 87.50 84 LYS A N 1
ATOM 684 C CA . LYS A 1 84 ? 3.804 -1.432 5.827 1.00 87.50 84 LYS A CA 1
ATOM 685 C C . LYS A 1 84 ? 4.085 -1.234 4.335 1.00 87.50 84 LYS A C 1
ATOM 687 O O . LYS A 1 84 ? 4.776 -2.062 3.742 1.00 87.50 84 LYS A O 1
ATOM 692 N N . MET A 1 85 ? 3.607 -0.150 3.720 1.00 87.75 85 MET A N 1
ATOM 693 C CA . MET A 1 85 ? 3.872 0.136 2.301 1.00 87.75 85 MET A CA 1
ATOM 694 C C . MET A 1 85 ? 5.330 0.530 2.029 1.00 87.75 85 MET A C 1
ATOM 696 O O . MET A 1 85 ? 5.899 0.091 1.028 1.00 87.75 85 MET A O 1
ATOM 700 N N . SER A 1 86 ? 5.952 1.304 2.924 1.00 85.62 86 SER A N 1
ATOM 701 C CA . SER A 1 86 ? 7.360 1.709 2.822 1.00 85.62 86 SER A CA 1
ATOM 702 C C . SER A 1 86 ? 8.298 0.509 2.947 1.00 85.62 86 SER A C 1
ATOM 704 O O . SER A 1 86 ? 9.177 0.336 2.103 1.00 85.62 86 SER A O 1
ATOM 706 N N . ALA A 1 87 ? 8.059 -0.367 3.930 1.00 86.31 87 ALA A N 1
ATOM 707 C CA . ALA A 1 87 ? 8.835 -1.592 4.123 1.00 86.31 87 ALA A CA 1
ATOM 708 C C . ALA A 1 87 ? 8.746 -2.530 2.908 1.00 86.31 87 ALA A C 1
ATOM 710 O O . ALA A 1 87 ? 9.738 -3.126 2.502 1.00 86.31 87 ALA A O 1
ATOM 711 N N . ARG A 1 88 ? 7.561 -2.625 2.294 1.00 84.06 88 ARG A N 1
ATOM 712 C CA . ARG A 1 88 ? 7.319 -3.477 1.117 1.00 84.06 88 ARG A CA 1
ATOM 713 C C . ARG A 1 88 ? 7.780 -2.846 -0.195 1.00 84.06 88 ARG A C 1
ATOM 715 O O . ARG A 1 88 ? 7.922 -3.555 -1.183 1.00 84.06 88 ARG A O 1
ATOM 722 N N . GLN A 1 89 ? 7.955 -1.525 -0.232 1.00 85.81 89 GLN A N 1
ATOM 723 C CA . GLN A 1 89 ? 8.201 -0.751 -1.454 1.00 85.81 89 GLN A CA 1
ATOM 724 C C . GLN A 1 89 ? 7.172 -1.041 -2.568 1.00 85.81 89 GLN A C 1
ATOM 726 O O . GLN A 1 89 ? 7.494 -1.076 -3.756 1.00 85.81 89 GLN A O 1
ATOM 731 N N . ARG A 1 90 ? 5.901 -1.239 -2.190 1.00 86.38 90 ARG A N 1
ATOM 732 C CA . ARG A 1 90 ? 4.783 -1.507 -3.113 1.00 86.38 90 ARG A CA 1
ATOM 733 C C . ARG A 1 90 ? 3.723 -0.418 -3.008 1.00 86.38 90 ARG A C 1
ATOM 735 O O . ARG A 1 90 ? 3.423 0.054 -1.917 1.00 86.38 90 ARG A O 1
ATOM 742 N N . LYS A 1 91 ? 3.116 -0.055 -4.143 1.00 89.38 91 LYS A N 1
ATOM 743 C CA . LYS A 1 91 ? 2.024 0.935 -4.215 1.00 89.38 91 LYS A CA 1
ATOM 744 C C . LYS A 1 91 ? 0.655 0.380 -3.813 1.00 89.38 91 LYS A C 1
ATOM 746 O O . LYS A 1 91 ? -0.321 1.121 -3.831 1.00 89.38 91 LYS A O 1
ATOM 751 N N . THR A 1 92 ? 0.581 -0.901 -3.470 1.00 89.75 92 THR A N 1
ATOM 752 C CA . THR A 1 92 ? -0.662 -1.603 -3.164 1.00 89.75 92 THR A CA 1
ATOM 753 C C . THR A 1 92 ? -0.646 -2.165 -1.746 1.00 89.75 92 THR A C 1
ATOM 755 O O . THR A 1 92 ? 0.376 -2.674 -1.273 1.00 89.75 92 THR A O 1
ATOM 758 N N . LEU A 1 93 ? -1.790 -2.091 -1.069 1.00 90.44 93 LEU A N 1
ATOM 759 C CA . LEU A 1 93 ? -2.020 -2.669 0.252 1.00 90.44 93 LEU A CA 1
ATOM 760 C C . LEU A 1 93 ? -3.386 -3.363 0.272 1.00 90.44 93 LEU A C 1
ATOM 762 O O . LEU A 1 93 ? -4.380 -2.781 -0.138 1.00 90.44 93 LEU A O 1
ATOM 766 N N . VAL A 1 94 ? -3.432 -4.604 0.750 1.00 92.50 94 VAL A N 1
ATOM 767 C CA . VAL A 1 94 ? -4.675 -5.379 0.886 1.00 92.50 94 VAL A CA 1
ATOM 768 C C . VAL A 1 94 ? -5.306 -5.055 2.240 1.00 92.50 94 VAL A C 1
ATOM 770 O O . VAL A 1 94 ? -4.674 -5.282 3.277 1.00 92.50 94 VAL A O 1
ATOM 773 N N . VAL A 1 95 ? -6.511 -4.490 2.243 1.00 92.56 95 VAL A N 1
ATOM 774 C CA . VAL A 1 95 ? -7.198 -3.986 3.444 1.00 92.56 95 VAL A CA 1
ATOM 775 C C . VAL A 1 95 ? -8.694 -4.282 3.388 1.00 92.56 95 VAL A C 1
ATOM 777 O O . VAL A 1 95 ? -9.245 -4.442 2.310 1.00 92.56 95 VAL A O 1
ATOM 780 N N . CYS A 1 96 ? -9.370 -4.343 4.535 1.00 92.19 96 CYS A N 1
ATOM 781 C CA . CYS A 1 96 ? -10.833 -4.375 4.546 1.00 92.19 96 CYS A CA 1
ATOM 782 C C . CYS A 1 96 ? -11.412 -3.010 4.141 1.00 92.19 96 CYS A C 1
ATOM 784 O O . CYS A 1 96 ? -10.743 -1.980 4.286 1.00 92.19 96 CYS A O 1
ATOM 786 N N . ARG A 1 97 ? -12.677 -2.985 3.715 1.00 91.06 97 ARG A N 1
ATOM 787 C CA . ARG A 1 97 ? -13.389 -1.761 3.314 1.00 91.06 97 ARG A CA 1
ATOM 788 C C . ARG A 1 97 ? -13.301 -0.622 4.339 1.00 91.06 97 ARG A C 1
ATOM 790 O O . ARG A 1 97 ? -13.028 0.518 3.981 1.00 91.06 97 ARG A O 1
ATOM 797 N N . GLN A 1 98 ? -13.452 -0.920 5.630 1.00 89.56 98 GLN A N 1
ATOM 798 C CA . GLN A 1 98 ? -13.365 0.101 6.685 1.00 89.56 98 GLN A CA 1
ATOM 799 C C . GLN A 1 98 ? -11.982 0.765 6.731 1.00 89.56 98 GLN A C 1
ATOM 801 O O . GLN A 1 98 ? -11.861 1.982 6.867 1.00 89.56 98 GLN A O 1
ATOM 806 N N . CYS A 1 99 ? -10.917 -0.030 6.609 1.00 88.38 99 CYS A N 1
ATOM 807 C CA . CYS A 1 99 ? -9.556 0.485 6.524 1.00 88.38 99 CYS A CA 1
ATOM 808 C C . CYS A 1 99 ? -9.320 1.224 5.202 1.00 88.38 99 CYS A C 1
ATOM 810 O O . CYS A 1 99 ? -8.650 2.253 5.206 1.00 88.38 99 CYS A O 1
ATOM 812 N N . HIS A 1 100 ? -9.891 0.740 4.097 1.00 90.38 100 HIS A N 1
ATOM 813 C CA . HIS A 1 100 ? -9.818 1.404 2.799 1.00 90.38 100 HIS A CA 1
ATOM 814 C C . HIS A 1 100 ? -10.380 2.833 2.869 1.00 90.38 100 HIS A C 1
ATOM 816 O O . HIS A 1 100 ? -9.697 3.789 2.500 1.00 90.38 100 HIS A O 1
ATOM 822 N N . GLU A 1 101 ? -11.579 2.992 3.434 1.00 89.19 101 GLU A N 1
ATOM 823 C CA . GLU A 1 101 ? -12.225 4.292 3.639 1.00 89.19 101 GLU A CA 1
ATOM 824 C C . GLU A 1 101 ? -11.401 5.187 4.581 1.00 89.19 101 GLU A C 1
ATOM 826 O O . GLU A 1 101 ? -11.142 6.351 4.269 1.00 89.19 101 GLU A O 1
ATOM 831 N N . LYS A 1 102 ? -10.900 4.647 5.700 1.00 86.94 102 LYS A N 1
ATOM 832 C CA . LYS A 1 102 ? -10.040 5.406 6.628 1.00 86.94 102 LYS A CA 1
ATOM 833 C C . LYS A 1 102 ? -8.773 5.939 5.957 1.00 86.94 102 LYS A C 1
ATOM 835 O O . LYS A 1 102 ? -8.383 7.070 6.244 1.00 86.94 102 LYS A O 1
ATOM 840 N N . ILE A 1 103 ? -8.135 5.170 5.074 1.00 86.81 103 ILE A N 1
ATOM 841 C CA . ILE A 1 103 ? -6.945 5.633 4.343 1.00 86.81 103 ILE A CA 1
ATOM 842 C C . ILE A 1 103 ? -7.339 6.686 3.300 1.00 86.81 103 ILE A C 1
ATOM 844 O O . ILE A 1 103 ? -6.702 7.736 3.232 1.00 86.81 103 ILE A O 1
ATOM 848 N N . GLN A 1 104 ? -8.416 6.452 2.544 1.00 83.75 104 GLN A N 1
ATOM 849 C CA . GLN A 1 104 ? -8.888 7.363 1.497 1.00 83.75 104 GLN A CA 1
ATOM 850 C C . GLN A 1 104 ? -9.235 8.756 2.039 1.00 83.75 104 GLN A C 1
ATOM 852 O O . GLN A 1 104 ? -8.900 9.767 1.422 1.00 83.75 104 GLN A O 1
ATOM 857 N N . TYR A 1 105 ? -9.884 8.813 3.203 1.00 81.81 105 TYR A N 1
ATOM 858 C CA . TYR A 1 105 ? -10.262 10.070 3.849 1.00 81.81 105 TYR A CA 1
ATOM 859 C C . TYR A 1 105 ? -9.183 10.628 4.788 1.00 81.81 105 TYR A C 1
ATOM 861 O O . TYR A 1 105 ? -9.402 11.670 5.403 1.00 81.81 105 TYR A O 1
ATOM 869 N N . GLY A 1 106 ? -8.035 9.953 4.924 1.00 75.75 106 GLY A N 1
ATOM 870 C CA . GLY A 1 106 ? -6.978 10.363 5.850 1.00 75.75 106 GLY A CA 1
ATOM 871 C C . GLY A 1 106 ? -7.439 10.373 7.310 1.00 75.75 106 GLY A C 1
ATOM 872 O O . GLY A 1 106 ? -7.076 11.263 8.060 1.00 75.75 106 GLY A O 1
ATOM 873 N N . ARG A 1 107 ? -8.292 9.424 7.707 1.00 71.25 107 ARG A N 1
ATOM 874 C CA . ARG A 1 107 ? -8.826 9.279 9.074 1.00 71.25 107 ARG A CA 1
ATOM 875 C C . ARG A 1 107 ? -8.195 8.121 9.851 1.00 71.25 107 ARG A C 1
ATOM 877 O O . ARG A 1 107 ? -8.650 7.830 10.948 1.00 71.25 107 ARG A O 1
ATOM 884 N N . TYR A 1 108 ? -7.214 7.421 9.271 1.00 64.38 108 TYR A N 1
ATOM 885 C CA . TYR A 1 108 ? -6.608 6.250 9.912 1.00 64.38 108 TYR A CA 1
ATOM 886 C C . TYR A 1 108 ? -5.799 6.647 11.162 1.00 64.38 108 TYR A C 1
ATOM 888 O O . TYR A 1 108 ? -6.087 6.076 12.200 1.00 64.38 108 TYR A O 1
ATOM 896 N N . ASP A 1 109 ? -4.937 7.683 11.103 1.00 59.22 109 ASP A N 1
ATOM 897 C CA . ASP A 1 109 ? -4.126 8.144 12.259 1.00 59.22 109 ASP A CA 1
ATOM 898 C C . ASP A 1 109 ? -3.947 9.692 12.366 1.00 59.22 109 ASP A C 1
ATOM 900 O O . ASP A 1 109 ? -3.013 10.163 13.010 1.00 59.22 109 ASP A O 1
ATOM 904 N N . GLY A 1 110 ? -4.793 10.523 11.732 1.00 59.06 110 GLY A N 1
ATOM 905 C CA . GLY A 1 110 ? -4.731 12.000 11.854 1.00 59.06 110 GLY A CA 1
ATOM 906 C C . GLY A 1 110 ? -4.613 12.781 10.534 1.00 59.06 110 GLY A C 1
ATOM 907 O O . GLY A 1 110 ? -4.817 12.211 9.470 1.00 59.06 110 GLY A O 1
ATOM 908 N N . GLU A 1 111 ? -4.335 14.095 10.631 1.00 53.22 111 GLU A N 1
ATOM 909 C CA . GLU A 1 111 ? -4.553 15.134 9.596 1.00 53.22 111 GLU A CA 1
ATOM 910 C C . GLU A 1 111 ? -4.325 14.715 8.128 1.00 53.22 111 GLU A C 1
ATOM 912 O O . GLU A 1 111 ? -3.314 14.124 7.745 1.00 53.22 111 GLU A O 1
ATOM 917 N N . THR A 1 112 ? -5.272 15.129 7.281 1.00 48.97 112 THR A N 1
ATOM 918 C CA . THR A 1 112 ? -5.300 14.894 5.835 1.00 48.97 112 THR A CA 1
ATOM 919 C C . THR A 1 112 ? -4.025 15.372 5.133 1.00 48.97 112 THR A C 1
ATOM 921 O O . THR A 1 112 ? -3.469 16.420 5.458 1.00 48.97 112 THR A O 1
ATOM 924 N N . LEU A 1 113 ? -3.620 14.642 4.085 1.00 53.06 113 LEU A N 1
ATOM 925 C CA . LEU A 1 113 ? -2.622 15.056 3.095 1.00 53.06 113 LEU A CA 1
ATOM 926 C C . LEU A 1 113 ? -2.922 16.474 2.574 1.00 53.06 113 LEU A C 1
ATOM 928 O O . LEU A 1 113 ? -3.656 16.637 1.596 1.00 53.06 113 LEU A O 1
ATOM 932 N N . LYS A 1 114 ? -2.338 17.516 3.177 1.00 51.66 114 LYS A N 1
ATOM 933 C CA . LYS A 1 114 ? -2.282 18.829 2.528 1.00 51.66 114 LYS A CA 1
ATOM 934 C C . LYS A 1 114 ? -1.476 18.623 1.254 1.00 51.66 114 LYS A C 1
ATOM 936 O O . LYS A 1 114 ? -0.336 18.166 1.304 1.00 51.66 114 LYS A O 1
ATOM 941 N N . ARG A 1 115 ? -2.113 18.874 0.110 1.00 50.34 115 ARG A N 1
ATOM 942 C CA . ARG A 1 115 ? -1.533 18.733 -1.228 1.00 50.34 115 ARG A CA 1
ATOM 943 C C . ARG A 1 115 ? -0.210 19.505 -1.238 1.00 50.34 115 ARG A C 1
ATOM 945 O O . ARG A 1 115 ? -0.216 20.730 -1.257 1.00 50.34 115 ARG A O 1
ATOM 952 N N . PHE A 1 116 ? 0.919 18.804 -1.133 1.00 51.44 116 PHE A N 1
ATOM 953 C CA . PHE A 1 116 ? 2.223 19.450 -1.211 1.00 51.44 116 PHE A CA 1
ATOM 954 C C . PHE A 1 116 ? 2.406 19.848 -2.674 1.00 51.44 116 PHE A C 1
ATOM 956 O O . PHE A 1 116 ? 2.628 19.000 -3.540 1.00 51.44 116 PHE A O 1
ATOM 963 N N . ASP A 1 117 ? 2.201 21.129 -2.973 1.00 51.59 117 ASP A N 1
ATOM 964 C CA . ASP A 1 117 ? 2.401 21.657 -4.314 1.00 51.59 117 ASP A CA 1
ATOM 965 C C . ASP A 1 117 ? 3.891 21.589 -4.655 1.00 51.59 117 ASP A C 1
ATOM 967 O O . ASP A 1 117 ? 4.682 22.460 -4.294 1.00 51.59 117 ASP A O 1
ATOM 971 N N . TYR A 1 118 ? 4.266 20.566 -5.427 1.00 49.25 118 TYR A N 1
ATOM 972 C CA . TYR A 1 118 ? 5.608 20.370 -5.997 1.00 49.25 118 TYR A CA 1
ATOM 973 C C . TYR A 1 118 ? 6.0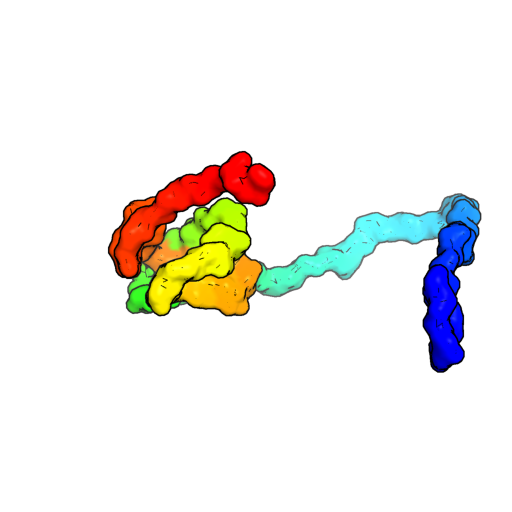98 21.552 -6.861 1.00 49.25 118 TYR A C 1
ATOM 975 O O . TYR A 1 118 ? 7.241 21.557 -7.304 1.00 49.25 118 TYR A O 1
ATOM 983 N N . ARG A 1 119 ? 5.246 22.559 -7.104 1.00 55.53 119 ARG A N 1
ATOM 984 C CA . ARG A 1 119 ? 5.563 23.808 -7.808 1.00 55.53 119 ARG A CA 1
ATOM 985 C C . ARG A 1 119 ? 6.221 24.880 -6.932 1.00 55.53 119 ARG A C 1
ATOM 987 O O . ARG A 1 119 ? 6.802 25.798 -7.491 1.00 55.53 119 ARG A O 1
ATOM 994 N N . LYS A 1 120 ? 6.144 24.784 -5.598 1.00 45.53 120 LYS A N 1
ATOM 995 C CA . LYS A 1 120 ? 6.737 25.768 -4.664 1.00 45.53 120 LYS A CA 1
ATOM 996 C C . LYS A 1 120 ? 8.124 25.380 -4.130 1.00 45.53 120 LYS A C 1
ATOM 998 O O . LYS A 1 120 ? 8.658 26.078 -3.281 1.00 45.53 120 LYS A O 1
ATOM 1003 N N .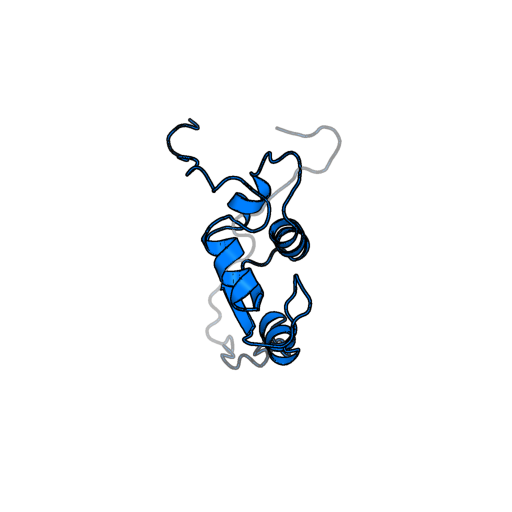 ALA A 1 121 ? 8.690 24.263 -4.589 1.00 48.38 121 ALA A N 1
ATOM 1004 C CA . ALA A 1 121 ? 9.969 23.730 -4.112 1.00 48.38 121 ALA A CA 1
ATOM 1005 C C . ALA A 1 121 ? 11.137 23.982 -5.088 1.00 48.38 121 ALA A C 1
ATOM 1007 O O . ALA A 1 121 ? 12.028 23.139 -5.201 1.00 48.38 121 ALA A O 1
ATOM 1008 N N . LYS A 1 122 ? 11.117 25.104 -5.816 1.00 40.81 122 LYS A N 1
ATOM 1009 C CA . LYS A 1 122 ? 12.223 25.557 -6.663 1.00 40.81 122 LYS A CA 1
ATOM 1010 C C . LYS A 1 122 ? 12.486 27.034 -6.428 1.00 40.81 122 LYS A C 1
ATOM 1012 O O . LYS A 1 122 ? 11.481 27.769 -6.320 1.00 40.81 122 LYS A O 1
#

pLDDT: mean 73.81, std 13.73, range [40.81, 92.56]

Sequence (122 aa):
MERDDNKPLVTHFGGVCLRWNKWVKIDDNLASHIWNGRSEVVQRLLAQKCALCGATDNIEVHHIRKLADIKLHRCKERPEWMVKMSARQRKTLVVCRQCHEKIQYGRYDGETLKRFDYRKAK